Protein AF-A0A8C6CDQ0-F1 (afdb_monomer_lite)

Secondary structure (DSSP, 8-state):
-TTT-TTS-SB-HHHHHHHHHHHHH--SGGG-SSSHHHHHHTTHHHHS--HHHHHGGGHHHHB-TT----TTPPP----SGGG----HHHHTTT-GGGS-SS-HHHHHHHHHHHHHHHHHHHHHHHHHHHHHHHHHHHTS------PPP-----

Foldseek 3Di:
DCVVPVAADFFDPVVVLLVVVCCPVVQFLQNDDDDPVVCVVVVRVVVGHHPCVVCVVCVLLTGALNHDDDPPDDDDDDPDPVRDDDPCCRPVVPPPVSDDPDDPSVVRSVSNVVSVVVVVVVVVVVVVVVVVVVVVVVVPDDDDDDDDDDDDDD

pLDDT: mean 86.84, std 14.55, range [39.62, 97.56]

Sequence (154 aa):
MTRQFPSAFEFNELFLITILDHLYSCLFGTFLCNCEQQRLKEDVYTKTISLWSYVNSQLDEFSNPFFVNYENHVLYPVTSLSHLELWVNYYVRWNPRMRPQTPIHQNLKELLAVRAELQKRVEDLQREVAARASASSERGSSPSHSVTPVHTSV

Radius of gyration: 29.68 Å; chains: 1; bounding box: 100×46×70 Å

InterPro domains:
  IPR010569 Myotubularin-like, phosphatase domain [PF06602] (1-39)
  IPR010569 Myotubularin-like, phosphatase domain [PS51339] (1-91)
  IPR029021 Protein-tyrosine phosphatase-like [SSF52799] (1-96)
  IPR030564 Myotubularin [PTHR10807] (1-139)

Organism: Monodon monoceros (NCBI:txid40151)

Structure (mmCIF, N/CA/C/O backbone):
data_AF-A0A8C6CDQ0-F1
#
_entry.id   AF-A0A8C6CDQ0-F1
#
loop_
_atom_site.group_PDB
_atom_site.id
_atom_site.type_symbol
_atom_site.label_atom_id
_atom_site.label_alt_id
_atom_site.label_comp_id
_atom_site.label_asym_id
_atom_site.label_entity_id
_atom_site.label_seq_id
_atom_site.pdbx_PDB_ins_code
_atom_site.Cartn_x
_atom_site.Cartn_y
_atom_site.Cartn_z
_atom_site.occupancy
_atom_site.B_iso_or_equiv
_atom_site.auth_seq_id
_atom_site.auth_comp_id
_atom_site.auth_asym_id
_atom_site.auth_atom_id
_atom_site.pdbx_PDB_model_num
ATOM 1 N N . MET A 1 1 ? -7.434 2.356 -10.477 1.00 90.50 1 MET A N 1
ATOM 2 C CA . MET A 1 1 ? -6.202 3.067 -10.886 1.00 90.50 1 MET A CA 1
ATOM 3 C C . MET A 1 1 ? -5.048 2.113 -11.136 1.00 90.50 1 MET A C 1
ATOM 5 O O . MET A 1 1 ? -4.663 1.976 -12.285 1.00 90.50 1 MET A O 1
ATOM 9 N N . THR A 1 2 ? -4.547 1.408 -10.120 1.00 91.50 2 THR A N 1
ATOM 10 C CA . THR A 1 2 ? -3.392 0.488 -10.227 1.00 91.50 2 THR A CA 1
ATOM 11 C C . THR A 1 2 ? -3.513 -0.554 -11.344 1.00 91.50 2 THR A C 1
ATOM 13 O O . THR A 1 2 ? -2.536 -0.845 -12.017 1.00 91.50 2 THR A O 1
ATOM 16 N N . ARG A 1 3 ? -4.723 -1.063 -11.614 1.00 90.94 3 ARG A N 1
ATOM 17 C CA . ARG A 1 3 ? -4.970 -1.985 -12.738 1.00 90.94 3 ARG A CA 1
ATOM 18 C C . ARG A 1 3 ? -4.862 -1.346 -14.125 1.00 90.94 3 ARG A C 1
ATOM 20 O O . ARG A 1 3 ? -4.425 -2.011 -15.053 1.00 90.94 3 ARG A O 1
ATOM 27 N N . GLN A 1 4 ? -5.266 -0.083 -14.265 1.00 92.00 4 GLN A N 1
ATOM 28 C CA . GLN A 1 4 ? -5.169 0.651 -15.534 1.00 92.00 4 GLN A CA 1
ATOM 29 C C . GLN A 1 4 ? -3.754 1.211 -15.757 1.00 92.00 4 GLN A C 1
ATOM 31 O O . GLN A 1 4 ? -3.351 1.406 -16.897 1.00 92.00 4 GLN A O 1
ATOM 36 N N . PHE A 1 5 ? -2.986 1.420 -14.679 1.00 92.50 5 PHE A N 1
ATOM 37 C CA . PHE A 1 5 ? -1.623 1.957 -14.717 1.00 92.50 5 PHE A CA 1
ATOM 38 C C . PHE A 1 5 ? -0.667 1.111 -13.853 1.00 92.50 5 PHE A C 1
ATOM 40 O O . PHE A 1 5 ? -0.350 1.507 -12.727 1.00 92.50 5 PHE A O 1
ATOM 47 N N . PRO A 1 6 ? -0.197 -0.049 -14.354 1.00 92.44 6 PRO A N 1
ATOM 48 C CA . PRO A 1 6 ? 0.582 -1.003 -13.557 1.00 92.44 6 PRO A CA 1
ATOM 49 C C . PRO A 1 6 ? 1.935 -0.483 -13.054 1.00 92.44 6 PRO A C 1
ATOM 51 O O . PRO A 1 6 ? 2.432 -0.983 -12.052 1.00 92.44 6 PRO A O 1
ATOM 54 N N . SER A 1 7 ? 2.536 0.504 -13.723 1.00 92.44 7 SER A N 1
ATOM 55 C CA . SER A 1 7 ? 3.852 1.065 -13.377 1.00 92.44 7 SER A CA 1
ATOM 56 C C . SER A 1 7 ? 3.792 2.409 -12.648 1.00 92.44 7 SER A C 1
ATOM 58 O O . SER A 1 7 ? 4.829 2.929 -12.248 1.00 92.44 7 SER A O 1
ATOM 60 N N . ALA A 1 8 ? 2.602 2.989 -12.466 1.00 93.31 8 ALA A N 1
ATOM 61 C CA . ALA A 1 8 ? 2.470 4.355 -11.954 1.00 93.31 8 ALA A CA 1
ATOM 62 C C . ALA A 1 8 ? 2.489 4.460 -10.421 1.00 93.31 8 ALA A C 1
ATOM 64 O O . ALA A 1 8 ? 2.629 5.555 -9.885 1.00 93.31 8 ALA A O 1
ATOM 65 N N . PHE A 1 9 ? 2.320 3.342 -9.713 1.00 94.19 9 PHE A N 1
ATOM 66 C CA . PHE A 1 9 ? 2.248 3.307 -8.253 1.00 94.19 9 PHE A CA 1
ATOM 67 C C . PHE A 1 9 ? 3.392 2.471 -7.686 1.00 94.19 9 PHE A C 1
ATOM 69 O O . PHE A 1 9 ? 3.637 1.360 -8.161 1.00 94.19 9 PHE A O 1
ATOM 76 N N . GLU A 1 10 ? 4.066 3.011 -6.670 1.00 94.19 10 GLU A N 1
ATOM 77 C CA . GLU A 1 10 ? 5.149 2.331 -5.954 1.00 94.19 10 GLU A CA 1
ATOM 78 C C . GLU A 1 10 ? 4.627 1.180 -5.098 1.00 94.19 10 GLU A C 1
ATOM 80 O O . GLU A 1 10 ? 5.284 0.153 -4.984 1.00 94.19 10 GLU A O 1
ATOM 85 N N . PHE A 1 11 ? 3.424 1.317 -4.541 1.00 95.25 11 PHE A N 1
ATOM 86 C CA . PHE A 1 11 ? 2.806 0.267 -3.746 1.00 95.25 11 PHE A CA 1
ATOM 87 C C . PHE A 1 11 ? 2.082 -0.769 -4.614 1.00 95.25 11 PHE A C 1
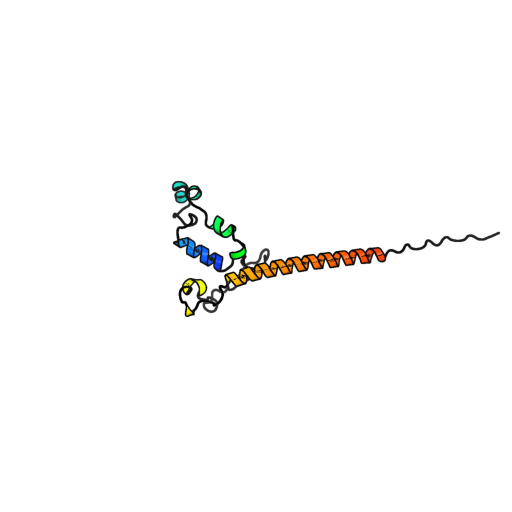ATOM 89 O O . PHE A 1 11 ? 1.553 -0.470 -5.689 1.00 95.25 11 PHE A O 1
ATOM 96 N N . ASN A 1 12 ? 2.007 -1.997 -4.113 1.00 94.31 12 ASN A N 1
ATOM 97 C CA . ASN A 1 12 ? 1.310 -3.104 -4.752 1.00 94.31 12 ASN A CA 1
ATOM 98 C C . ASN A 1 12 ? -0.104 -3.334 -4.175 1.00 94.31 12 ASN A C 1
ATOM 100 O O . ASN A 1 12 ? -0.615 -2.582 -3.346 1.00 94.31 12 ASN A O 1
ATOM 104 N N . GLU A 1 13 ? -0.779 -4.381 -4.648 1.00 93.94 13 GLU A N 1
ATOM 105 C CA . GLU A 1 13 ? -2.134 -4.720 -4.198 1.00 93.94 13 GLU A CA 1
ATOM 106 C C . GLU A 1 13 ? -2.185 -5.181 -2.732 1.00 93.94 13 GLU A C 1
ATOM 108 O O . GLU A 1 13 ? -3.148 -4.862 -2.032 1.00 93.94 13 GLU A O 1
ATOM 113 N N . LEU A 1 14 ? -1.149 -5.884 -2.253 1.00 94.00 14 LEU A N 1
ATOM 114 C CA . LEU A 1 14 ? -1.075 -6.349 -0.866 1.00 94.00 14 LEU A CA 1
ATOM 115 C C . LEU A 1 14 ? -1.096 -5.166 0.101 1.00 94.00 14 LEU A C 1
ATOM 117 O O . LEU A 1 14 ? -1.819 -5.218 1.086 1.00 94.00 14 LEU A O 1
ATOM 121 N N . PHE A 1 15 ? -0.397 -4.075 -0.217 1.00 96.31 15 PHE A N 1
ATOM 122 C CA . PHE A 1 15 ? -0.426 -2.845 0.578 1.00 96.31 15 PHE A CA 1
ATOM 123 C C . PHE A 1 15 ? -1.854 -2.335 0.818 1.00 96.31 15 PHE A C 1
ATOM 125 O O . PHE A 1 15 ? -2.234 -2.040 1.952 1.00 96.31 15 PHE A O 1
ATOM 132 N N . LEU A 1 16 ? -2.678 -2.288 -0.235 1.00 96.38 16 LEU A N 1
ATOM 133 C CA . LEU A 1 16 ? -4.063 -1.825 -0.130 1.00 96.38 16 LEU A CA 1
ATOM 134 C C . LEU A 1 16 ? -4.937 -2.796 0.676 1.00 96.38 16 LEU A C 1
ATOM 136 O O . LEU A 1 16 ? -5.762 -2.355 1.476 1.00 96.38 16 LEU A O 1
ATOM 140 N N . ILE A 1 17 ? -4.750 -4.107 0.493 1.00 95.25 17 ILE A N 1
ATOM 141 C CA . ILE A 1 17 ? -5.464 -5.131 1.270 1.00 95.25 17 ILE A CA 1
ATOM 142 C C . ILE A 1 17 ? -5.088 -5.031 2.754 1.00 95.25 17 ILE A C 1
ATOM 144 O O . ILE A 1 17 ? -5.978 -5.018 3.600 1.00 95.25 17 ILE A O 1
ATOM 148 N N . THR A 1 18 ? -3.801 -4.878 3.073 1.00 95.94 18 THR A N 1
ATOM 149 C CA . THR A 1 18 ? -3.291 -4.735 4.443 1.00 95.94 18 THR A CA 1
ATOM 150 C C . THR A 1 18 ? -3.847 -3.491 5.135 1.00 95.94 18 THR A C 1
ATOM 152 O O . THR A 1 18 ? -4.230 -3.561 6.303 1.00 95.94 18 THR A O 1
ATOM 155 N N . ILE A 1 19 ? -3.971 -2.361 4.428 1.00 97.50 19 ILE A N 1
ATOM 156 C CA . ILE A 1 19 ? -4.647 -1.169 4.964 1.00 97.50 19 ILE A CA 1
ATOM 157 C C . ILE A 1 19 ? -6.099 -1.486 5.333 1.00 97.50 19 ILE A C 1
ATOM 159 O O . ILE A 1 19 ? -6.539 -1.127 6.424 1.00 97.50 19 ILE A O 1
ATOM 163 N N . LEU A 1 20 ? -6.838 -2.164 4.452 1.00 96.94 20 LEU A N 1
ATOM 164 C CA . LEU A 1 20 ? -8.244 -2.501 4.690 1.00 96.94 20 LEU A CA 1
ATOM 165 C C . LEU A 1 20 ? -8.422 -3.521 5.817 1.00 96.94 20 LEU A C 1
ATOM 167 O O . LEU A 1 20 ? -9.365 -3.405 6.596 1.00 96.94 20 LEU A O 1
ATOM 171 N N . ASP A 1 21 ? -7.523 -4.491 5.948 1.00 96.19 21 ASP A N 1
ATOM 172 C CA . ASP A 1 21 ? -7.547 -5.426 7.072 1.00 96.19 21 ASP A CA 1
ATOM 173 C C . ASP A 1 21 ? -7.287 -4.697 8.392 1.00 96.19 21 ASP A C 1
ATOM 175 O O . ASP A 1 21 ? -7.994 -4.912 9.383 1.00 96.19 21 ASP A O 1
ATOM 179 N N . HIS A 1 22 ? -6.342 -3.754 8.399 1.00 97.44 22 HIS A N 1
ATOM 180 C CA . HIS A 1 22 ? -6.022 -2.999 9.602 1.00 97.44 22 HIS A CA 1
ATOM 181 C C . HIS A 1 22 ? -6.975 -1.854 9.927 1.00 97.44 22 HIS A C 1
ATOM 183 O O . HIS A 1 22 ? -7.039 -1.458 11.091 1.00 97.44 22 HIS A O 1
ATOM 189 N N . LEU A 1 23 ? -7.780 -1.412 8.962 1.00 96.81 23 LEU A N 1
ATOM 190 C CA . LEU A 1 23 ? -8.916 -0.527 9.199 1.00 96.81 23 LEU A CA 1
ATOM 191 C C . LEU A 1 23 ? -9.928 -1.158 10.167 1.00 96.81 23 LEU A C 1
ATOM 193 O O . LEU A 1 23 ? -10.470 -0.458 11.016 1.00 96.81 23 LEU A O 1
ATOM 197 N N . TYR A 1 24 ? -10.152 -2.472 10.072 1.00 95.00 24 TYR A N 1
ATOM 198 C CA . TYR A 1 24 ? -11.125 -3.182 10.911 1.00 95.00 24 TYR A CA 1
ATOM 199 C C . TYR A 1 24 ? -10.500 -3.939 12.086 1.00 95.00 24 TYR A C 1
ATOM 201 O O . TYR A 1 24 ? -11.183 -4.195 13.073 1.00 95.00 24 TYR A O 1
ATOM 209 N N . SER A 1 25 ? -9.215 -4.299 12.010 1.00 95.25 25 SER A N 1
ATOM 210 C CA . SER A 1 25 ? -8.556 -5.070 13.077 1.00 95.25 25 SER A CA 1
ATOM 211 C C . SER A 1 25 ? -8.402 -4.312 14.401 1.00 95.25 25 SER A C 1
ATOM 213 O O . SER A 1 25 ? -8.217 -4.944 15.436 1.00 95.25 25 SER A O 1
ATOM 215 N N . CYS A 1 26 ? -8.391 -2.972 14.360 1.00 94.88 26 CYS A N 1
ATOM 216 C CA . CYS A 1 26 ? -8.034 -2.100 15.487 1.00 94.88 26 CYS A CA 1
ATOM 217 C C . CYS A 1 26 ? -6.665 -2.405 16.136 1.00 94.88 26 CYS A C 1
ATOM 219 O O . CYS A 1 26 ? -6.409 -1.971 17.256 1.00 94.88 26 CYS A O 1
ATOM 221 N N . LEU A 1 27 ? -5.769 -3.120 15.441 1.00 96.06 27 LEU A N 1
ATOM 222 C CA . LEU A 1 27 ? -4.430 -3.449 15.941 1.00 96.06 27 LEU A CA 1
ATOM 223 C C . LEU A 1 27 ? -3.538 -2.204 16.097 1.00 96.06 27 LEU A C 1
ATOM 225 O O . LEU A 1 27 ? -2.694 -2.144 16.988 1.00 96.06 27 LEU A O 1
ATOM 229 N N . PHE A 1 28 ? -3.730 -1.214 15.225 1.00 97.06 28 PHE A N 1
ATOM 230 C CA . PHE A 1 28 ? -2.962 0.029 15.180 1.00 97.06 28 PHE A CA 1
ATOM 231 C C . PHE A 1 28 ? -3.851 1.231 15.489 1.00 97.06 28 PHE A C 1
ATOM 233 O O . PHE A 1 28 ? -5.032 1.249 15.144 1.00 97.06 28 PHE A O 1
ATOM 240 N N . GLY A 1 29 ? -3.263 2.296 16.037 1.00 96.25 29 GLY A N 1
ATOM 241 C CA . GLY A 1 29 ? -3.981 3.550 16.290 1.00 96.25 29 GLY A CA 1
ATOM 242 C C . GLY A 1 29 ? -4.158 4.455 15.074 1.00 96.25 29 GLY A C 1
ATOM 243 O O . GLY A 1 29 ? -4.647 5.576 15.206 1.00 96.25 29 GLY A O 1
ATOM 244 N N . THR A 1 30 ? -3.725 4.021 13.887 1.00 97.00 30 THR A N 1
ATOM 245 C CA . THR A 1 30 ? -3.715 4.858 12.677 1.00 97.00 30 THR A CA 1
ATOM 246 C C . THR A 1 30 ? -5.110 5.306 12.250 1.00 97.00 30 THR A C 1
ATOM 248 O O . THR A 1 30 ? -5.261 6.458 11.853 1.00 97.00 30 THR A O 1
ATOM 251 N N . PHE A 1 31 ? -6.113 4.431 12.369 1.00 97.06 31 PHE A N 1
ATOM 252 C CA . PHE A 1 31 ? -7.495 4.690 11.944 1.00 97.06 31 PHE A CA 1
ATOM 253 C C . PHE A 1 31 ? -8.488 4.785 13.113 1.00 97.06 31 PHE A C 1
ATOM 255 O O . PHE A 1 31 ? -9.693 4.667 12.912 1.00 97.06 31 PHE A O 1
ATOM 262 N N . LEU A 1 32 ? -7.994 4.980 14.341 1.00 95.56 32 LEU A N 1
ATOM 263 C CA . LEU A 1 32 ? -8.846 5.193 15.512 1.00 95.56 32 LEU A CA 1
ATOM 264 C C . LEU A 1 32 ? -9.262 6.666 15.637 1.00 95.56 32 LEU A C 1
ATOM 266 O O . LEU A 1 32 ? -8.544 7.570 15.201 1.00 95.56 32 LEU A O 1
ATOM 270 N N . CYS A 1 33 ? -10.387 6.883 16.329 1.00 96.06 33 CYS A N 1
ATOM 271 C CA . CYS A 1 33 ? -11.047 8.179 16.530 1.00 96.06 33 CYS A CA 1
ATOM 272 C C . CYS A 1 33 ? -11.608 8.805 15.238 1.00 96.06 33 CYS A C 1
ATOM 274 O O . CYS A 1 33 ? -11.352 8.341 14.133 1.00 96.06 33 CYS A O 1
ATOM 276 N N . ASN A 1 34 ? -12.394 9.878 15.385 1.00 96.56 34 ASN A N 1
ATOM 277 C CA . ASN A 1 34 ? -13.073 10.532 14.257 1.00 96.56 34 ASN A CA 1
ATOM 278 C C . ASN A 1 34 ? -12.420 11.852 13.820 1.00 96.56 34 ASN A C 1
ATOM 280 O O . ASN A 1 34 ? -12.757 12.391 12.770 1.00 96.56 34 ASN A O 1
ATOM 284 N N . CYS A 1 35 ? -11.512 12.405 14.625 1.00 96.44 35 CYS A N 1
ATOM 285 C CA . CYS A 1 35 ? -10.777 13.622 14.293 1.00 96.44 35 CYS A CA 1
ATOM 286 C C . CYS A 1 35 ? -9.427 13.680 15.016 1.00 96.44 35 CYS A C 1
ATOM 288 O O . CYS A 1 35 ? -9.198 12.983 16.007 1.00 96.44 35 CYS A O 1
ATOM 290 N N . GLU A 1 36 ? -8.538 14.554 14.546 1.00 96.50 36 GLU A N 1
ATOM 291 C CA . GLU A 1 36 ? -7.205 14.747 15.126 1.00 96.50 36 GLU A CA 1
ATOM 292 C C . GLU A 1 36 ? -7.256 15.193 16.594 1.00 96.50 36 GLU A C 1
ATOM 294 O O . GLU A 1 36 ? -6.517 14.667 17.425 1.00 96.50 36 GLU A O 1
ATOM 299 N N . GLN A 1 37 ? -8.187 16.086 16.945 1.00 97.56 37 GLN A N 1
ATOM 300 C CA . GLN A 1 37 ? -8.357 16.551 18.323 1.00 97.56 37 GLN A CA 1
ATOM 301 C C . GLN A 1 37 ? -8.640 15.392 19.293 1.00 97.56 37 GLN A C 1
ATOM 303 O O . GLN A 1 37 ? -8.071 15.346 20.382 1.00 97.56 37 GLN A O 1
ATOM 308 N N . GLN A 1 38 ? -9.494 14.440 18.901 1.00 97.44 38 GLN A N 1
ATOM 309 C CA . GLN A 1 38 ? -9.765 13.248 19.709 1.00 97.44 38 GLN A CA 1
ATOM 310 C C . GLN A 1 38 ? -8.519 12.369 19.840 1.00 97.44 38 GLN A C 1
ATOM 312 O O . GLN A 1 38 ? -8.235 11.888 20.931 1.00 97.44 38 GLN A O 1
ATOM 317 N N . ARG A 1 39 ? -7.732 12.211 18.768 1.00 97.06 39 ARG A N 1
ATOM 318 C CA . ARG A 1 39 ? -6.491 11.420 18.809 1.00 97.06 39 ARG A CA 1
ATOM 319 C C . ARG A 1 39 ? -5.460 11.996 19.777 1.00 97.06 39 ARG A C 1
ATOM 321 O O . ARG A 1 39 ? -4.771 11.225 20.439 1.00 97.06 39 ARG A O 1
ATOM 328 N N . LEU A 1 40 ? -5.373 13.326 19.870 1.00 96.44 40 LEU A N 1
ATOM 329 C CA . LEU A 1 40 ? -4.532 14.009 20.856 1.00 96.44 40 LEU A CA 1
ATOM 330 C C . LEU A 1 40 ? -5.066 13.814 22.276 1.00 96.44 40 LEU A C 1
ATOM 332 O O . LEU A 1 40 ? -4.302 13.455 23.160 1.00 96.44 40 LEU A O 1
ATOM 336 N N . LYS A 1 41 ? -6.376 13.993 22.483 1.00 97.31 41 LYS A N 1
ATOM 337 C CA . LYS A 1 41 ? -7.012 13.827 23.799 1.00 97.31 41 LYS A CA 1
ATOM 338 C C . LYS A 1 41 ? -6.844 12.413 24.364 1.00 97.31 41 LYS A C 1
ATOM 340 O O . LYS A 1 41 ? -6.660 12.255 25.564 1.00 97.31 41 LYS A O 1
ATOM 345 N N . GLU A 1 42 ? -6.929 11.403 23.506 1.00 95.94 42 GLU A N 1
ATOM 346 C CA . GLU A 1 42 ? -6.795 9.997 23.896 1.00 95.94 42 GLU A CA 1
ATOM 347 C C . GLU A 1 42 ? -5.330 9.513 23.910 1.00 95.94 42 GLU A C 1
ATOM 349 O O . GLU A 1 42 ? -5.068 8.358 24.245 1.00 95.94 42 GLU A O 1
ATOM 354 N N . ASP A 1 43 ? -4.360 10.378 23.591 1.00 95.56 43 ASP A N 1
ATOM 355 C CA . ASP A 1 43 ? -2.925 10.077 23.459 1.00 95.56 43 ASP A CA 1
ATOM 356 C C . ASP A 1 43 ? -2.619 8.890 22.527 1.00 95.56 43 ASP A C 1
ATOM 358 O O . ASP A 1 43 ? -1.757 8.050 22.801 1.00 95.56 43 ASP A O 1
ATOM 362 N N . VAL A 1 44 ? -3.326 8.794 21.399 1.00 96.00 44 VAL A N 1
ATOM 363 C CA . VAL A 1 44 ? -3.212 7.647 20.480 1.00 96.00 44 VAL A CA 1
ATOM 364 C C . VAL A 1 44 ? -1.765 7.429 20.029 1.00 96.00 44 VAL A C 1
ATOM 366 O O . VAL A 1 44 ? -1.307 6.292 19.959 1.00 96.00 44 VAL A O 1
ATOM 369 N N . TYR A 1 45 ? -1.017 8.505 19.776 1.00 93.31 45 TYR A N 1
ATOM 370 C CA . TYR A 1 45 ? 0.362 8.436 19.282 1.00 93.31 45 TYR A CA 1
ATOM 371 C C . TYR A 1 45 ? 1.366 7.832 20.272 1.00 93.31 45 TYR A C 1
ATOM 373 O O . TYR A 1 45 ? 2.400 7.335 19.840 1.00 93.31 45 TYR A O 1
ATOM 381 N N . THR A 1 46 ? 1.086 7.876 21.578 1.00 95.38 46 THR A N 1
ATOM 382 C CA . THR A 1 46 ? 1.973 7.313 22.611 1.00 95.38 46 THR A CA 1
ATOM 383 C C . THR A 1 46 ? 1.466 5.971 23.126 1.00 95.38 46 THR A C 1
ATOM 385 O O . THR A 1 46 ? 2.268 5.115 23.492 1.00 95.38 46 THR A O 1
ATOM 388 N N . LYS A 1 47 ? 0.144 5.761 23.131 1.00 96.62 47 LYS A N 1
ATOM 389 C CA . LYS A 1 47 ? -0.489 4.529 23.626 1.00 96.62 47 LYS A CA 1
ATOM 390 C C . LYS A 1 47 ? -0.579 3.416 22.584 1.00 96.62 47 LYS A C 1
ATOM 392 O O . LYS A 1 47 ? -0.853 2.276 22.948 1.00 96.62 47 LYS A O 1
ATOM 397 N N . THR A 1 48 ? -0.392 3.722 21.302 1.00 96.88 48 THR A N 1
ATOM 398 C CA . THR A 1 48 ? -0.570 2.751 20.213 1.00 96.88 48 THR A CA 1
ATOM 399 C C . THR A 1 48 ? 0.553 2.825 19.186 1.00 96.88 48 THR A C 1
ATOM 401 O O . THR A 1 48 ? 1.282 3.811 19.099 1.00 96.88 48 THR A O 1
ATOM 404 N N . ILE A 1 49 ? 0.671 1.774 18.375 1.00 96.94 49 ILE A N 1
ATOM 405 C CA . ILE A 1 49 ? 1.621 1.707 17.263 1.00 96.94 49 ILE A CA 1
ATOM 406 C C . ILE A 1 49 ? 0.942 2.216 15.983 1.00 96.94 49 ILE A C 1
ATOM 408 O O . ILE A 1 49 ? -0.252 1.994 15.761 1.00 96.94 49 ILE A O 1
ATOM 412 N N . SER A 1 50 ? 1.715 2.883 15.124 1.00 96.94 50 SER A N 1
ATOM 413 C CA . SER A 1 50 ? 1.282 3.280 13.782 1.00 96.94 50 SER A CA 1
ATOM 414 C C . SER A 1 50 ? 1.375 2.106 12.807 1.00 96.94 50 SER A C 1
ATOM 416 O O . SER A 1 50 ? 2.412 1.450 12.719 1.00 96.94 50 SER A O 1
ATOM 418 N N . LEU A 1 51 ? 0.332 1.897 12.001 1.00 97.38 51 LEU A N 1
ATOM 419 C CA . LEU A 1 51 ? 0.336 0.963 10.871 1.00 97.38 51 LEU A CA 1
ATOM 420 C C . LEU A 1 51 ? 1.534 1.208 9.944 1.00 97.38 51 LEU A C 1
ATOM 422 O O . LEU A 1 51 ? 2.159 0.266 9.467 1.00 97.38 51 LEU A O 1
ATOM 426 N N . TRP A 1 52 ? 1.901 2.472 9.730 1.00 97.25 52 TRP A N 1
ATOM 427 C CA . TRP A 1 52 ? 3.029 2.832 8.872 1.00 97.25 52 TRP A CA 1
ATOM 428 C C . TRP A 1 52 ? 4.368 2.364 9.441 1.00 97.25 52 TRP A C 1
ATOM 430 O O . TRP A 1 52 ? 5.258 2.031 8.671 1.00 97.25 52 TRP A O 1
ATOM 440 N N . SER A 1 53 ? 4.508 2.261 10.768 1.00 96.50 53 SER A N 1
ATOM 441 C CA . SER A 1 53 ? 5.711 1.686 11.384 1.00 96.50 53 SER A CA 1
ATOM 442 C C . SER A 1 53 ? 5.874 0.205 11.031 1.00 96.50 53 SER A C 1
ATOM 444 O O . SER A 1 53 ? 6.997 -0.263 10.875 1.00 96.50 53 SER A O 1
ATOM 446 N N . TYR A 1 54 ? 4.765 -0.527 10.887 1.00 95.94 54 TYR A N 1
ATOM 447 C CA . TYR A 1 54 ? 4.767 -1.927 10.464 1.00 95.94 54 TYR A CA 1
ATOM 448 C C . TYR A 1 54 ? 4.982 -2.077 8.954 1.00 95.94 54 TYR A C 1
ATOM 450 O O . TYR A 1 54 ? 5.784 -2.896 8.522 1.00 95.94 54 TYR A O 1
ATOM 458 N N . VAL A 1 55 ? 4.297 -1.274 8.141 1.00 96.25 55 VAL A N 1
ATOM 459 C CA . VAL A 1 55 ? 4.417 -1.353 6.679 1.00 96.25 55 VAL A CA 1
ATOM 460 C C . VAL A 1 55 ? 5.814 -0.934 6.211 1.00 96.25 55 VAL A C 1
ATOM 462 O O . VAL A 1 55 ? 6.436 -1.624 5.407 1.00 96.25 55 VAL A O 1
ATOM 465 N N . ASN A 1 56 ? 6.355 0.150 6.770 1.00 95.75 56 ASN A N 1
ATOM 466 C CA . ASN A 1 56 ? 7.664 0.670 6.375 1.00 95.75 56 ASN A CA 1
ATOM 467 C C . ASN A 1 56 ? 8.838 -0.183 6.878 1.00 95.75 56 ASN A C 1
ATOM 469 O O . ASN A 1 56 ? 9.956 0.005 6.408 1.00 95.75 56 ASN A O 1
ATOM 473 N N . SER A 1 57 ? 8.621 -1.118 7.811 1.00 95.31 57 SER A N 1
ATOM 474 C CA . SER A 1 57 ? 9.667 -2.070 8.205 1.00 95.31 57 SER A CA 1
ATOM 475 C C . SER A 1 57 ? 9.825 -3.228 7.212 1.00 95.31 57 SER A C 1
ATOM 477 O O . SER A 1 57 ? 10.818 -3.947 7.278 1.00 95.31 57 SER A O 1
ATOM 479 N N . GLN A 1 58 ? 8.873 -3.400 6.285 1.00 93.50 58 GLN A N 1
ATOM 480 C CA . GLN A 1 58 ? 8.816 -4.498 5.313 1.00 93.50 58 GLN A CA 1
ATOM 481 C C . GLN A 1 58 ? 8.448 -3.988 3.910 1.00 93.50 58 GLN A C 1
ATOM 483 O O . GLN A 1 58 ? 7.602 -4.562 3.227 1.00 93.50 58 GLN A O 1
ATOM 488 N N . LEU A 1 59 ? 9.084 -2.896 3.468 1.00 92.00 59 LEU A N 1
ATOM 489 C CA . LEU A 1 59 ? 8.777 -2.246 2.185 1.00 92.00 59 LEU A CA 1
ATOM 490 C C . LEU A 1 59 ? 8.829 -3.206 0.991 1.00 92.00 59 LEU A C 1
ATOM 492 O O . LEU A 1 59 ? 7.984 -3.112 0.107 1.00 92.00 59 LEU A O 1
ATOM 496 N N . ASP A 1 60 ? 9.748 -4.172 0.988 1.00 90.44 60 ASP A N 1
ATOM 497 C CA . ASP A 1 60 ? 9.881 -5.150 -0.099 1.00 90.44 60 ASP A CA 1
ATOM 498 C C . ASP A 1 60 ? 8.608 -5.981 -0.337 1.00 90.44 60 ASP A C 1
ATOM 500 O O . ASP A 1 60 ? 8.377 -6.453 -1.447 1.00 90.44 60 ASP A O 1
ATOM 504 N N . GLU A 1 61 ? 7.754 -6.156 0.677 1.00 92.12 61 GLU A N 1
ATOM 505 C CA . GLU A 1 61 ? 6.481 -6.875 0.527 1.00 92.12 61 GLU A CA 1
ATOM 506 C C . GLU A 1 61 ? 5.378 -6.013 -0.081 1.00 92.12 61 GLU A C 1
ATOM 508 O O . GLU A 1 61 ? 4.440 -6.528 -0.692 1.00 92.12 61 GLU A O 1
ATOM 513 N N . PHE A 1 62 ? 5.489 -4.698 0.079 1.00 94.38 62 PHE A N 1
ATOM 514 C CA . PHE A 1 62 ? 4.479 -3.721 -0.312 1.00 94.38 62 PHE A CA 1
ATOM 515 C C . PHE A 1 62 ? 4.850 -2.958 -1.580 1.00 94.38 62 PHE A C 1
ATOM 517 O O . PHE A 1 62 ? 3.994 -2.278 -2.141 1.00 94.38 62 PHE A O 1
ATOM 524 N N . SER A 1 63 ? 6.081 -3.114 -2.062 1.00 93.94 63 SER A N 1
ATOM 525 C CA . SER A 1 63 ? 6.595 -2.462 -3.259 1.00 93.94 63 SER A CA 1
ATOM 526 C C . SER A 1 63 ? 6.185 -3.169 -4.552 1.00 93.94 63 SER A C 1
ATOM 528 O O . SER A 1 63 ? 5.981 -4.385 -4.624 1.00 93.94 63 SER A O 1
ATOM 530 N N . ASN A 1 64 ? 6.073 -2.376 -5.608 1.00 93.56 64 ASN A N 1
ATOM 531 C CA . ASN A 1 64 ? 5.782 -2.797 -6.964 1.00 93.56 64 ASN A CA 1
ATOM 532 C C . ASN A 1 64 ? 7.082 -2.819 -7.795 1.00 93.56 64 ASN A C 1
ATOM 534 O O . ASN A 1 64 ? 7.652 -1.757 -8.055 1.00 93.56 64 ASN A O 1
ATOM 538 N N . PRO A 1 65 ? 7.545 -3.987 -8.282 1.00 92.50 65 PRO A N 1
ATOM 539 C CA . PRO A 1 65 ? 8.755 -4.086 -9.104 1.00 92.50 65 PRO A CA 1
ATOM 540 C C . PRO A 1 65 ? 8.665 -3.331 -10.431 1.00 92.50 65 PRO A C 1
ATOM 542 O O . PRO A 1 65 ? 9.699 -2.998 -11.009 1.00 92.50 65 PRO A O 1
ATOM 545 N N . PHE A 1 66 ? 7.451 -3.063 -10.915 1.00 91.38 66 PHE A N 1
ATOM 546 C CA . PHE A 1 66 ? 7.208 -2.359 -12.171 1.00 91.38 66 PHE A CA 1
ATOM 547 C C . PHE A 1 66 ? 7.100 -0.846 -12.002 1.00 91.38 66 PHE A C 1
ATOM 549 O O . PHE A 1 66 ? 6.834 -0.156 -12.983 1.00 91.38 66 PHE A O 1
ATOM 556 N N . PHE A 1 67 ? 7.260 -0.328 -10.782 1.00 92.50 67 PHE A N 1
ATOM 557 C CA . PHE A 1 67 ? 7.169 1.101 -10.539 1.00 92.50 67 PHE A CA 1
ATOM 558 C C . PHE A 1 67 ? 8.234 1.865 -11.330 1.00 92.50 67 PHE A C 1
ATOM 560 O O . PHE A 1 67 ? 9.430 1.568 -11.256 1.00 92.50 67 PHE A O 1
ATOM 567 N N . VAL A 1 68 ? 7.780 2.871 -12.072 1.00 89.94 68 VAL A N 1
ATOM 568 C CA . VAL A 1 68 ? 8.630 3.807 -12.801 1.00 89.94 68 VAL A CA 1
ATOM 569 C C . VAL A 1 68 ? 8.253 5.212 -12.365 1.00 89.94 68 VAL A C 1
ATOM 571 O O . VAL A 1 68 ? 7.097 5.621 -12.471 1.00 89.94 68 VAL A O 1
ATOM 574 N N . ASN A 1 69 ? 9.244 5.961 -11.887 1.00 86.38 69 ASN A N 1
ATOM 575 C CA . ASN A 1 69 ? 9.055 7.360 -11.545 1.00 86.38 69 ASN A CA 1
ATOM 576 C C . ASN A 1 69 ? 8.998 8.197 -12.831 1.00 86.38 69 ASN A C 1
ATOM 578 O O . ASN A 1 69 ? 10.029 8.493 -13.435 1.00 86.38 69 ASN A O 1
ATOM 582 N N . TYR A 1 70 ? 7.787 8.542 -13.266 1.00 80.50 70 TYR A N 1
ATOM 583 C CA . TYR A 1 70 ? 7.573 9.499 -14.345 1.00 80.50 70 TYR A CA 1
ATOM 584 C C . TYR A 1 70 ? 7.427 10.897 -13.746 1.00 80.50 70 TYR A C 1
ATOM 586 O O . TYR A 1 70 ? 6.384 11.229 -13.178 1.00 80.50 70 TYR A O 1
ATOM 594 N N . GLU A 1 71 ? 8.455 11.733 -13.881 1.00 79.50 71 GLU A N 1
ATOM 595 C CA . GLU A 1 71 ? 8.366 13.131 -13.459 1.00 79.50 71 GLU A CA 1
ATOM 596 C C . GLU A 1 71 ? 7.220 13.841 -14.207 1.00 79.50 71 GLU A C 1
ATOM 598 O O . GLU A 1 71 ? 7.150 13.822 -15.436 1.00 79.50 71 GLU A O 1
ATOM 603 N N . ASN A 1 72 ? 6.314 14.477 -13.456 1.00 77.56 72 ASN A N 1
ATOM 604 C CA . ASN A 1 72 ? 5.215 15.315 -13.963 1.00 77.56 72 ASN A CA 1
ATOM 605 C C . ASN A 1 72 ? 4.164 14.619 -14.860 1.00 77.56 72 ASN A C 1
ATOM 607 O O . ASN A 1 72 ? 3.501 15.283 -15.659 1.00 77.56 72 ASN A O 1
ATOM 611 N N . HIS A 1 73 ? 3.956 13.304 -14.730 1.00 84.88 73 HIS A N 1
ATOM 612 C CA . HIS A 1 73 ? 2.916 12.602 -15.493 1.00 84.88 73 HIS A CA 1
ATOM 613 C C . HIS A 1 73 ? 1.541 12.621 -14.796 1.00 84.88 73 HIS A C 1
ATOM 615 O O . HIS A 1 73 ? 1.408 12.221 -13.640 1.00 84.88 73 HIS A O 1
ATOM 621 N N . VAL A 1 74 ? 0.496 13.043 -15.519 1.00 90.88 74 VAL A N 1
ATOM 622 C CA . VAL A 1 74 ? -0.900 13.030 -15.046 1.00 90.88 74 VAL A CA 1
ATOM 623 C C . VAL A 1 74 ? -1.611 11.778 -15.559 1.00 90.88 74 VAL A C 1
ATOM 625 O O . VAL A 1 74 ? -1.646 11.526 -16.762 1.00 90.88 74 VAL A O 1
ATOM 628 N N . LEU A 1 75 ? -2.214 11.007 -14.649 1.00 91.88 75 LEU A N 1
ATOM 629 C CA . LEU A 1 75 ? -2.983 9.808 -14.990 1.00 91.88 75 LEU A CA 1
ATOM 630 C C . LEU A 1 75 ? -4.434 10.166 -15.332 1.00 91.88 75 LEU A C 1
ATOM 632 O O . LEU A 1 75 ? -5.134 10.764 -14.515 1.00 91.88 75 LEU A O 1
ATOM 636 N N . TYR A 1 76 ? -4.913 9.720 -16.494 1.00 93.12 76 TYR A N 1
ATOM 637 C CA . TYR A 1 76 ? -6.302 9.899 -16.931 1.00 93.12 76 TYR A CA 1
ATOM 638 C C . TYR A 1 76 ? -7.030 8.550 -16.979 1.00 93.12 76 TYR A C 1
ATOM 640 O O . TYR A 1 76 ? -6.946 7.848 -17.988 1.00 93.12 76 TYR A O 1
ATOM 648 N N . PRO A 1 77 ? -7.717 8.137 -15.898 1.00 93.56 77 PRO A N 1
ATOM 649 C CA . PRO A 1 77 ? -8.401 6.853 -15.875 1.00 93.56 77 PRO A CA 1
ATOM 650 C C . PRO A 1 77 ? -9.650 6.831 -16.743 1.00 93.56 77 PRO A C 1
ATOM 652 O O . PRO A 1 77 ? -10.395 7.806 -16.837 1.00 93.56 77 PRO A O 1
ATOM 655 N N . VAL A 1 78 ? -9.938 5.652 -17.282 1.00 93.75 78 VAL A N 1
ATOM 656 C CA . VAL A 1 78 ? -11.205 5.371 -17.949 1.00 93.75 78 VAL A CA 1
ATOM 657 C C . VAL A 1 78 ? -12.226 4.942 -16.898 1.00 93.75 78 VAL A C 1
ATOM 659 O O . VAL A 1 78 ? -12.032 3.950 -16.195 1.00 93.75 78 VAL A O 1
ATOM 662 N N . THR A 1 79 ? -13.329 5.684 -16.795 1.00 91.56 79 THR A N 1
ATOM 663 C CA . THR A 1 79 ? -14.398 5.469 -15.799 1.00 91.56 79 THR A CA 1
ATOM 664 C C . THR A 1 79 ? -15.586 4.662 -16.331 1.00 91.56 79 THR A C 1
ATOM 666 O O . THR A 1 79 ? -16.573 4.471 -15.625 1.00 91.56 79 THR A O 1
ATOM 669 N N . SER A 1 80 ? -15.505 4.168 -17.570 1.00 94.06 80 SER A N 1
ATOM 670 C CA . SER A 1 80 ? -16.525 3.287 -18.147 1.00 94.06 80 SER A CA 1
ATOM 671 C C . SER A 1 80 ? -16.595 1.953 -17.398 1.00 94.06 80 SER A C 1
ATOM 673 O O . SER A 1 80 ? -15.560 1.378 -17.058 1.00 94.06 80 SER A O 1
ATOM 675 N N . LEU A 1 81 ? -17.806 1.408 -17.233 1.00 90.12 81 LEU A N 1
ATOM 676 C CA . LEU A 1 81 ? -18.041 0.095 -16.617 1.00 90.12 81 LEU A CA 1
ATOM 677 C C . LEU A 1 81 ? -17.278 -1.041 -17.309 1.00 90.12 81 LEU A C 1
ATOM 679 O O . LEU A 1 81 ? -16.932 -2.016 -16.659 1.00 90.12 81 LEU A O 1
ATOM 683 N N . SER A 1 82 ? -16.967 -0.908 -18.601 1.00 90.19 82 SER A N 1
ATOM 684 C CA . SER A 1 82 ? -16.177 -1.905 -19.334 1.00 90.19 82 SER A CA 1
ATOM 685 C C . SER A 1 82 ? -14.701 -1.956 -18.916 1.00 90.19 82 SER A C 1
ATOM 687 O O . SER A 1 82 ? -14.016 -2.917 -19.242 1.00 90.19 82 SER A O 1
ATOM 689 N N . HIS A 1 83 ? -14.205 -0.921 -18.231 1.00 89.00 83 HIS A N 1
ATOM 690 C CA . HIS A 1 83 ? -12.820 -0.800 -17.754 1.00 89.00 83 HIS A CA 1
ATOM 691 C C . HIS A 1 83 ? -12.722 -0.814 -16.221 1.00 89.00 83 HIS A C 1
ATOM 693 O O . HIS A 1 83 ? -11.629 -0.688 -15.658 1.00 89.00 83 HIS A O 1
ATOM 699 N N . LEU A 1 84 ? -13.867 -0.928 -15.544 1.00 92.50 84 LEU A N 1
ATOM 700 C CA . LEU A 1 84 ? -13.950 -1.145 -14.111 1.00 92.50 84 LEU A CA 1
ATOM 701 C C . LEU A 1 84 ? -14.143 -2.633 -13.869 1.00 92.50 84 LEU A C 1
ATOM 703 O O . LEU A 1 84 ? -15.035 -3.268 -14.420 1.00 92.50 84 LEU A O 1
ATOM 707 N N . GLU A 1 85 ? -13.301 -3.183 -13.011 1.00 91.00 85 GLU A N 1
ATOM 708 C CA . GLU A 1 85 ? -13.329 -4.597 -12.690 1.00 91.00 85 GLU A CA 1
ATOM 709 C C . GLU A 1 85 ? -13.615 -4.784 -11.207 1.00 91.00 85 GLU A C 1
ATOM 711 O O . GLU A 1 85 ? -13.172 -3.994 -10.367 1.00 91.00 85 GLU A O 1
ATOM 716 N N . LEU A 1 86 ? -14.329 -5.861 -10.879 1.00 91.88 86 LEU A N 1
ATOM 717 C CA . LEU A 1 86 ? -14.481 -6.279 -9.494 1.00 91.88 86 LEU A CA 1
ATOM 718 C C . LEU A 1 86 ? -13.098 -6.579 -8.915 1.00 91.88 86 LEU A C 1
ATOM 720 O O . LEU A 1 86 ? -12.301 -7.307 -9.510 1.00 91.88 86 LEU A O 1
ATOM 724 N N . TRP A 1 87 ? -12.825 -6.064 -7.722 1.00 92.69 87 TRP A N 1
ATOM 725 C CA . TRP A 1 87 ? -11.591 -6.373 -7.016 1.00 92.69 87 TRP A CA 1
ATOM 726 C C . TRP A 1 87 ? -11.664 -7.767 -6.378 1.00 92.69 87 TRP A C 1
ATOM 728 O O . TRP A 1 87 ? -11.903 -7.927 -5.181 1.00 92.69 87 TRP A O 1
ATOM 738 N N . VAL A 1 88 ? -11.497 -8.795 -7.213 1.00 90.75 88 VAL A N 1
ATOM 739 C CA . VAL A 1 88 ? -11.661 -10.211 -6.844 1.00 90.75 88 VAL A CA 1
ATOM 740 C C . VAL A 1 88 ? -10.769 -10.591 -5.659 1.00 90.75 88 VAL A C 1
ATOM 742 O O . VAL A 1 88 ? -11.244 -11.228 -4.719 1.00 90.75 88 VAL A O 1
ATOM 745 N N . ASN A 1 89 ? -9.515 -10.131 -5.658 1.00 88.75 89 ASN A N 1
ATOM 746 C CA . ASN A 1 89 ? -8.529 -10.440 -4.618 1.00 88.75 89 ASN A CA 1
ATOM 747 C C . ASN A 1 89 ? -8.876 -9.872 -3.237 1.00 88.75 89 ASN A C 1
ATOM 749 O O . ASN A 1 89 ? -8.324 -10.341 -2.247 1.00 88.75 89 ASN A O 1
ATOM 753 N N . TYR A 1 90 ? -9.795 -8.907 -3.148 1.00 91.38 90 TYR A N 1
ATOM 754 C CA . TYR A 1 90 ? -10.317 -8.423 -1.874 1.00 91.38 90 TYR A CA 1
ATOM 755 C C . TYR A 1 90 ? -11.698 -9.018 -1.573 1.00 91.38 90 TYR A C 1
ATOM 757 O O . TYR A 1 90 ? -11.874 -9.713 -0.573 1.00 91.38 90 TYR A O 1
ATOM 765 N N . TYR A 1 91 ? -12.676 -8.821 -2.463 1.00 92.88 91 TYR A N 1
ATOM 766 C CA . TYR A 1 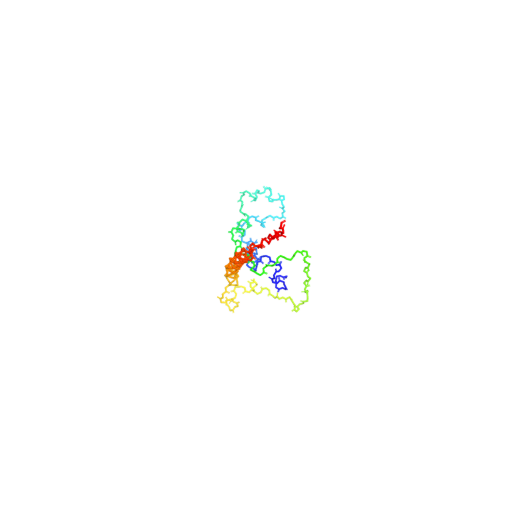91 ? -14.073 -9.192 -2.199 1.00 92.88 91 TYR A CA 1
ATOM 767 C C . TYR A 1 91 ? -14.344 -10.700 -2.241 1.00 92.88 91 TYR A C 1
ATOM 769 O O . TYR A 1 91 ? -15.276 -11.175 -1.596 1.00 92.88 91 TYR A O 1
ATOM 777 N N . VAL A 1 92 ? -13.545 -11.470 -2.983 1.00 90.81 92 VAL A N 1
ATOM 778 C CA . VAL A 1 92 ? -13.750 -12.916 -3.192 1.00 90.81 92 VAL A CA 1
ATOM 779 C C . VAL A 1 92 ? -12.623 -13.746 -2.558 1.00 90.81 92 VAL A C 1
ATOM 781 O O . VAL A 1 92 ? -12.598 -14.9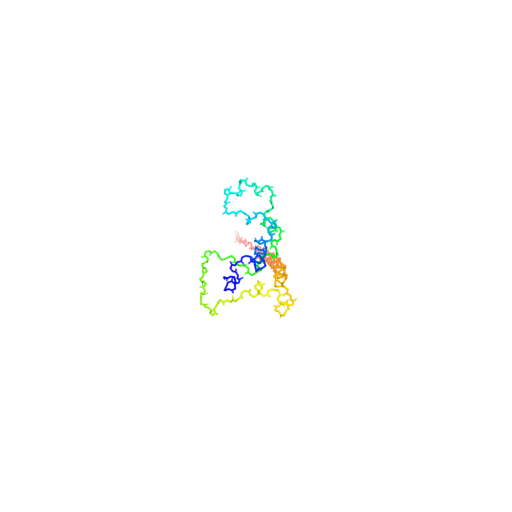68 -2.682 1.00 90.81 92 VAL A O 1
ATOM 784 N N . ARG A 1 93 ? -11.720 -13.118 -1.792 1.00 89.31 93 ARG A N 1
ATOM 785 C CA . ARG A 1 93 ? -10.525 -13.755 -1.202 1.00 89.31 93 ARG A CA 1
ATOM 786 C C . ARG A 1 93 ? -10.803 -15.000 -0.356 1.00 89.31 93 ARG A C 1
ATOM 788 O O . ARG A 1 93 ? -9.983 -15.916 -0.275 1.00 89.31 93 ARG A O 1
ATOM 795 N N . TRP A 1 94 ? -11.981 -15.065 0.260 1.00 87.12 94 TRP A N 1
ATOM 796 C CA . TRP A 1 94 ? -12.361 -16.179 1.123 1.00 87.12 94 TRP A CA 1
ATOM 797 C C . TRP A 1 94 ? -12.813 -17.419 0.355 1.00 87.12 94 TRP A C 1
ATOM 799 O O . TRP A 1 94 ? -12.717 -18.511 0.912 1.00 87.12 94 TRP A O 1
ATOM 809 N N . ASN A 1 95 ? -13.222 -17.290 -0.913 1.00 87.88 95 ASN A N 1
ATOM 810 C CA . ASN A 1 95 ? -13.683 -18.411 -1.729 1.00 87.88 95 ASN A CA 1
ATOM 811 C C . ASN A 1 95 ? -12.496 -19.289 -2.175 1.00 87.88 95 ASN A C 1
ATOM 813 O O . ASN A 1 95 ? -11.715 -18.855 -3.024 1.00 87.88 95 ASN A O 1
ATOM 817 N N . PRO A 1 96 ? -12.374 -20.540 -1.688 1.00 83.31 96 PRO A N 1
ATOM 818 C CA . PRO A 1 96 ? -11.236 -21.402 -2.010 1.00 83.31 96 PRO A CA 1
ATOM 819 C C . PRO A 1 96 ? -11.096 -21.713 -3.504 1.00 83.31 96 PRO A C 1
ATOM 821 O O . PRO A 1 96 ? -9.990 -21.949 -3.974 1.00 83.31 96 PRO A O 1
ATOM 824 N N . ARG A 1 97 ? -12.198 -21.684 -4.268 1.00 83.25 97 ARG A N 1
ATOM 825 C CA . ARG A 1 97 ? -12.202 -21.983 -5.712 1.00 83.25 97 ARG A CA 1
ATOM 826 C C . ARG A 1 97 ? -11.621 -20.860 -6.569 1.00 83.25 97 ARG A C 1
ATOM 828 O O . ARG A 1 97 ? -11.296 -21.097 -7.724 1.00 83.25 97 ARG A O 1
ATOM 835 N N . MET A 1 98 ? -11.540 -19.654 -6.015 1.00 78.06 98 MET A N 1
ATOM 836 C CA . MET A 1 98 ? -11.099 -18.445 -6.714 1.00 78.06 98 MET A CA 1
ATOM 837 C C . MET A 1 98 ? -9.722 -17.973 -6.241 1.00 78.06 98 MET A C 1
ATOM 839 O O . MET A 1 98 ? -9.237 -16.949 -6.714 1.00 78.06 98 MET A O 1
ATOM 843 N N . ARG A 1 99 ? -9.091 -18.693 -5.303 1.00 72.25 99 ARG A N 1
ATOM 844 C CA . ARG A 1 99 ? -7.756 -18.344 -4.819 1.00 72.25 99 ARG A CA 1
ATOM 845 C C . ARG A 1 99 ? -6.709 -18.704 -5.875 1.00 72.25 99 ARG A C 1
ATOM 847 O O . ARG A 1 99 ? -6.675 -19.857 -6.314 1.00 72.25 99 ARG A O 1
ATOM 854 N N . PRO A 1 100 ? -5.836 -17.757 -6.257 1.00 70.19 100 PRO A N 1
ATOM 855 C CA . PRO A 1 100 ? -4.643 -18.073 -7.028 1.00 70.19 100 PRO A CA 1
ATOM 856 C C . PRO A 1 100 ? -3.817 -19.151 -6.312 1.00 70.19 100 PRO A C 1
ATOM 858 O O . PRO A 1 100 ? -3.701 -19.122 -5.087 1.00 70.19 100 PRO A O 1
ATOM 861 N N . GLN A 1 101 ? -3.244 -20.094 -7.068 1.00 69.88 101 GLN A N 1
ATOM 862 C CA . GLN A 1 101 ? -2.380 -21.148 -6.509 1.00 69.88 101 GLN A CA 1
ATOM 863 C C . GLN A 1 101 ? -1.137 -20.557 -5.825 1.00 69.88 101 GLN A C 1
ATOM 865 O O . GLN A 1 101 ? -0.696 -21.070 -4.801 1.00 69.88 101 GLN A O 1
ATOM 870 N N . THR A 1 102 ? -0.615 -19.449 -6.358 1.00 70.88 102 THR A N 1
ATOM 871 C CA . THR A 1 102 ? 0.460 -18.657 -5.755 1.00 70.88 102 THR A CA 1
ATOM 872 C C . THR A 1 102 ? -0.021 -17.236 -5.453 1.00 70.88 102 THR A C 1
ATOM 874 O O . THR A 1 102 ? -0.623 -16.592 -6.319 1.00 70.88 102 THR A O 1
ATOM 877 N N . PRO A 1 103 ? 0.221 -16.710 -4.237 1.00 78.81 103 PRO A N 1
ATOM 878 C CA . PRO A 1 103 ? -0.114 -15.330 -3.913 1.00 78.81 103 PRO A CA 1
ATOM 879 C C . PRO A 1 103 ? 0.657 -14.346 -4.799 1.00 78.81 103 PRO A C 1
ATOM 881 O O . PRO A 1 103 ? 1.877 -14.425 -4.912 1.00 78.81 103 PRO A O 1
ATOM 884 N N . ILE A 1 104 ? -0.044 -13.379 -5.394 1.00 81.50 104 ILE A N 1
ATOM 885 C CA . ILE A 1 104 ? 0.547 -12.411 -6.336 1.00 81.50 104 ILE A CA 1
ATOM 886 C C . ILE A 1 104 ? 1.721 -11.647 -5.706 1.00 81.50 104 ILE A C 1
ATOM 888 O O . ILE A 1 104 ? 2.737 -11.442 -6.362 1.00 81.50 104 ILE A O 1
ATOM 892 N N . HIS A 1 105 ? 1.623 -11.277 -4.428 1.00 82.31 105 HIS A N 1
ATOM 893 C CA . HIS A 1 105 ? 2.684 -10.546 -3.728 1.00 82.31 105 HIS A CA 1
ATOM 894 C C . HIS A 1 105 ? 3.994 -11.337 -3.608 1.00 82.31 105 HIS A C 1
ATOM 896 O O . HIS A 1 105 ? 5.061 -10.736 -3.661 1.00 82.31 105 HIS A O 1
ATOM 902 N N . GLN A 1 106 ? 3.930 -12.670 -3.509 1.00 85.50 106 GLN A N 1
ATOM 903 C CA . GLN A 1 106 ? 5.119 -13.520 -3.457 1.00 85.50 106 GLN A CA 1
ATOM 904 C C . GLN A 1 106 ? 5.890 -13.423 -4.779 1.00 85.50 106 GLN A C 1
ATOM 906 O O . GLN A 1 106 ? 7.094 -13.176 -4.781 1.00 85.50 106 GLN A O 1
ATOM 911 N N . ASN A 1 107 ? 5.169 -13.486 -5.902 1.00 86.38 107 ASN A N 1
ATOM 912 C CA . ASN A 1 107 ? 5.758 -13.296 -7.226 1.00 86.38 107 ASN A CA 1
ATOM 913 C C . ASN A 1 107 ? 6.350 -11.882 -7.377 1.00 86.38 107 ASN A C 1
ATOM 915 O O . ASN A 1 107 ? 7.414 -11.721 -7.965 1.00 86.38 107 ASN A O 1
ATOM 919 N N . LEU A 1 108 ? 5.684 -10.845 -6.848 1.00 87.69 108 LEU A N 1
ATOM 920 C CA . LEU A 1 108 ? 6.197 -9.467 -6.894 1.00 87.69 108 LEU A CA 1
ATOM 921 C C . LEU A 1 108 ? 7.484 -9.303 -6.075 1.00 87.69 108 LEU A C 1
ATOM 923 O O . LEU A 1 108 ? 8.412 -8.640 -6.534 1.00 87.69 108 LEU A O 1
ATOM 927 N N . LYS A 1 109 ? 7.567 -9.946 -4.907 1.00 88.12 109 LYS A N 1
ATOM 928 C CA . LYS A 1 109 ? 8.765 -9.966 -4.059 1.00 88.12 109 LYS A CA 1
ATOM 929 C C . LYS A 1 109 ? 9.936 -10.669 -4.748 1.00 88.12 109 LYS A C 1
ATOM 931 O O . LYS A 1 109 ? 11.052 -10.158 -4.758 1.00 88.12 109 LYS A O 1
ATOM 936 N N . GLU A 1 110 ? 9.680 -11.808 -5.386 1.00 90.62 110 GLU A N 1
ATOM 937 C CA . GLU A 1 110 ? 10.685 -12.516 -6.188 1.00 90.62 110 GLU A CA 1
ATOM 938 C C . GLU A 1 110 ? 11.152 -11.675 -7.380 1.00 90.62 110 GLU A C 1
ATOM 940 O O . GLU A 1 110 ? 12.350 -11.576 -7.642 1.00 90.62 110 GLU A O 1
ATOM 945 N N . LEU A 1 111 ? 10.230 -10.994 -8.064 1.00 91.19 111 LEU A N 1
ATOM 946 C CA . LEU A 1 111 ? 10.561 -10.075 -9.151 1.00 91.19 111 LEU A CA 1
ATOM 947 C C . LEU A 1 111 ? 11.406 -8.886 -8.680 1.00 91.19 111 LEU A C 1
ATOM 949 O O . LEU A 1 111 ? 12.313 -8.480 -9.405 1.00 91.19 111 LEU A O 1
ATOM 953 N N . LEU A 1 112 ? 11.158 -8.346 -7.482 1.00 91.44 112 LEU A N 1
ATOM 954 C CA . LEU A 1 112 ? 12.010 -7.311 -6.885 1.00 91.44 112 LEU A CA 1
ATOM 955 C C . LEU A 1 112 ? 13.440 -7.823 -6.670 1.00 91.44 112 LEU A C 1
ATOM 957 O O . LEU A 1 112 ? 14.393 -7.137 -7.042 1.00 91.44 112 LEU A O 1
ATOM 961 N N . ALA A 1 113 ? 13.596 -9.045 -6.153 1.00 92.50 113 ALA A N 1
ATOM 962 C CA . ALA A 1 113 ? 14.907 -9.662 -5.964 1.00 92.50 113 ALA A CA 1
ATOM 963 C C . ALA A 1 113 ? 15.637 -9.894 -7.301 1.00 92.50 113 ALA A C 1
ATOM 965 O O . ALA A 1 113 ? 16.808 -9.539 -7.440 1.00 92.50 113 ALA A O 1
ATOM 966 N N . VAL A 1 114 ? 14.937 -10.423 -8.312 1.00 93.69 114 VAL A N 1
ATOM 967 C CA . VAL A 1 114 ? 15.495 -10.622 -9.661 1.00 93.69 114 VAL A CA 1
ATOM 968 C C . VAL A 1 114 ? 15.894 -9.288 -10.291 1.00 93.69 114 VAL A C 1
ATOM 970 O O . VAL A 1 114 ? 16.966 -9.184 -10.885 1.00 93.69 114 VAL A O 1
ATOM 973 N N . ARG A 1 115 ? 15.068 -8.246 -10.142 1.00 91.06 115 ARG A N 1
ATOM 974 C CA . ARG A 1 115 ? 15.379 -6.900 -10.634 1.00 91.06 115 ARG A CA 1
ATOM 975 C C . ARG A 1 115 ? 16.655 -6.355 -9.994 1.00 91.06 115 ARG A C 1
ATOM 977 O O . ARG A 1 115 ? 17.500 -5.840 -10.721 1.00 91.06 115 ARG A O 1
ATOM 984 N N . ALA A 1 116 ? 16.802 -6.477 -8.676 1.00 91.88 116 ALA A N 1
ATOM 985 C CA . ALA A 1 116 ? 17.983 -6.000 -7.958 1.00 91.88 116 ALA A CA 1
ATOM 986 C C . ALA A 1 116 ? 19.268 -6.693 -8.443 1.00 91.88 116 ALA A C 1
ATOM 988 O O . ALA A 1 116 ? 20.271 -6.029 -8.706 1.00 91.88 116 ALA A O 1
ATOM 989 N N . GLU A 1 117 ? 19.220 -8.013 -8.640 1.00 95.38 117 GLU A N 1
ATOM 990 C CA . GLU A 1 117 ? 20.353 -8.785 -9.162 1.00 95.38 117 GLU A CA 1
ATOM 991 C C . GLU A 1 117 ? 20.715 -8.375 -10.597 1.00 95.38 117 GLU A C 1
ATOM 993 O O . GLU A 1 117 ? 21.883 -8.137 -10.915 1.00 95.38 117 GLU A O 1
ATOM 998 N N . LEU A 1 118 ? 19.716 -8.237 -11.474 1.00 93.94 118 LEU A N 1
ATOM 999 C CA . LEU A 1 118 ? 19.942 -7.798 -12.850 1.00 93.94 118 LEU A CA 1
ATOM 1000 C C . LEU A 1 118 ? 20.521 -6.383 -12.906 1.00 93.94 118 LEU A C 1
ATOM 1002 O O . LEU A 1 118 ? 21.425 -6.129 -13.700 1.00 93.94 118 LEU A O 1
ATOM 1006 N N . GLN A 1 119 ? 20.038 -5.479 -12.057 1.00 93.19 119 GLN A N 1
ATOM 1007 C CA . GLN A 1 119 ? 20.522 -4.106 -12.000 1.00 93.19 119 GLN A CA 1
ATOM 1008 C C . GLN A 1 119 ? 21.989 -4.048 -11.562 1.00 93.19 119 GLN A C 1
ATOM 1010 O O . GLN A 1 119 ? 22.803 -3.423 -12.240 1.00 93.19 119 GLN A O 1
ATOM 1015 N N . LYS A 1 120 ? 22.361 -4.804 -10.525 1.00 95.88 120 LYS A N 1
ATOM 1016 C CA . LYS A 1 120 ? 23.760 -4.958 -10.106 1.00 95.88 120 LYS A CA 1
ATOM 1017 C C . LYS A 1 120 ? 24.643 -5.497 -11.235 1.00 95.88 120 LYS A C 1
ATOM 1019 O O . LYS A 1 120 ? 25.715 -4.959 -11.502 1.00 95.88 120 LYS A O 1
ATOM 1024 N N . ARG A 1 121 ? 24.183 -6.534 -11.941 1.00 96.25 121 ARG A N 1
ATOM 1025 C CA . ARG A 1 121 ? 24.934 -7.133 -13.052 1.00 96.25 121 ARG A CA 1
ATOM 1026 C C . ARG A 1 121 ? 25.136 -6.161 -14.214 1.00 96.25 121 ARG A C 1
ATOM 1028 O O . ARG A 1 121 ? 26.193 -6.175 -14.842 1.00 96.25 121 ARG A O 1
ATOM 1035 N N . VAL A 1 122 ? 24.144 -5.319 -14.500 1.00 96.00 122 VAL A N 1
ATOM 1036 C CA . VAL A 1 122 ? 24.261 -4.247 -15.498 1.00 96.00 122 VAL A CA 1
ATOM 1037 C C . VAL A 1 122 ? 25.322 -3.233 -15.077 1.00 96.00 122 VAL A C 1
ATOM 1039 O O . VAL A 1 122 ? 26.178 -2.896 -15.891 1.00 96.00 122 VAL A O 1
ATOM 1042 N N . GLU A 1 123 ? 25.316 -2.790 -13.821 1.00 96.31 123 GLU A N 1
ATOM 1043 C CA . GLU A 1 123 ? 26.312 -1.843 -13.303 1.00 96.31 123 GLU A CA 1
ATOM 1044 C C . GLU A 1 123 ? 27.739 -2.407 -13.358 1.00 96.31 123 GLU A C 1
ATOM 1046 O O . G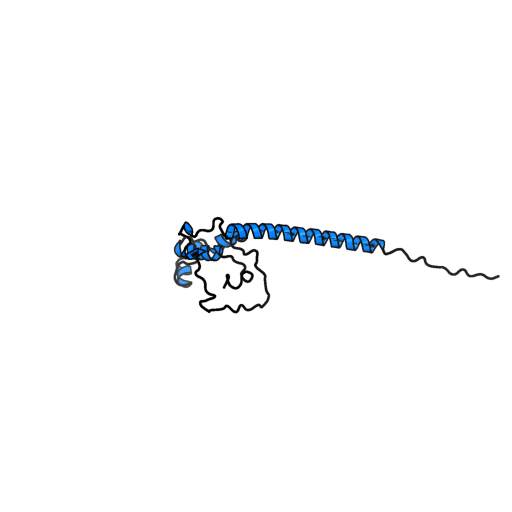LU A 1 123 ? 28.668 -1.713 -13.774 1.00 96.31 123 GLU A O 1
ATOM 1051 N N . ASP A 1 124 ? 27.926 -3.674 -12.982 1.00 96.38 124 ASP A N 1
ATOM 1052 C CA . ASP A 1 124 ? 29.232 -4.338 -13.023 1.00 96.38 124 ASP A CA 1
ATOM 1053 C C . ASP A 1 124 ? 29.763 -4.446 -14.464 1.00 96.38 124 ASP A C 1
ATOM 1055 O O . ASP A 1 124 ? 30.918 -4.101 -14.731 1.00 96.38 124 ASP A O 1
ATOM 1059 N N . LEU A 1 125 ? 28.908 -4.839 -15.417 1.00 96.06 125 LEU A N 1
ATOM 1060 C CA . LEU A 1 125 ? 29.263 -4.888 -16.839 1.00 96.06 125 LEU A CA 1
ATOM 1061 C C . LEU A 1 125 ? 29.573 -3.495 -17.407 1.00 96.06 125 LEU A C 1
ATOM 1063 O O . LEU A 1 125 ? 30.514 -3.345 -18.186 1.00 96.06 125 LEU A O 1
ATOM 1067 N N . GLN A 1 126 ? 28.825 -2.463 -17.010 1.00 95.31 126 GLN A N 1
ATOM 1068 C CA . GLN A 1 126 ? 29.100 -1.080 -17.411 1.00 95.31 126 GLN A CA 1
ATOM 1069 C C . GLN A 1 126 ? 30.465 -0.601 -16.902 1.00 95.31 126 GLN A C 1
ATOM 1071 O O . GLN A 1 126 ? 31.213 0.023 -17.659 1.00 95.31 126 GLN A O 1
ATOM 1076 N N . ARG A 1 127 ? 30.829 -0.934 -15.655 1.00 94.81 127 ARG A N 1
ATOM 1077 C CA . ARG A 1 127 ? 32.160 -0.633 -15.101 1.00 94.81 127 ARG A CA 1
ATOM 1078 C C . ARG A 1 127 ? 33.270 -1.357 -15.862 1.00 94.81 127 ARG A C 1
ATOM 1080 O O . ARG A 1 127 ? 34.291 -0.741 -16.164 1.00 94.81 127 ARG A O 1
ATOM 1087 N N . GLU A 1 128 ? 33.076 -2.628 -16.215 1.00 94.44 128 GLU A N 1
ATOM 1088 C CA . GLU A 1 128 ? 34.059 -3.390 -16.994 1.00 94.44 128 GLU A CA 1
ATOM 1089 C C . GLU A 1 128 ? 34.269 -2.798 -18.396 1.00 94.44 128 GLU A C 1
ATOM 1091 O O . GLU A 1 128 ? 35.407 -2.632 -18.841 1.00 94.44 128 GLU A O 1
ATOM 1096 N N . VAL A 1 129 ? 33.186 -2.426 -19.085 1.00 94.88 129 VAL A N 1
ATOM 1097 C CA . VAL A 1 129 ? 33.257 -1.774 -20.401 1.00 94.88 129 VAL A CA 1
ATOM 1098 C C . VAL A 1 129 ? 33.993 -0.434 -20.312 1.00 94.88 129 VAL A C 1
ATOM 1100 O O . VAL A 1 129 ? 34.867 -0.169 -21.139 1.00 94.88 129 VAL A O 1
ATOM 1103 N N . ALA A 1 130 ? 33.706 0.383 -19.295 1.00 93.50 130 ALA A N 1
ATOM 1104 C CA . ALA A 1 130 ? 34.391 1.657 -19.081 1.00 93.50 130 ALA A CA 1
ATOM 1105 C C . ALA A 1 130 ? 35.900 1.476 -18.820 1.00 93.50 130 ALA A C 1
ATOM 1107 O O . ALA A 1 130 ? 36.713 2.199 -19.396 1.00 93.50 130 ALA A O 1
ATOM 1108 N N . ALA A 1 131 ? 36.284 0.474 -18.020 1.00 92.62 131 ALA A N 1
ATOM 1109 C CA . ALA A 1 131 ? 37.686 0.152 -17.744 1.00 92.62 131 ALA A CA 1
ATOM 1110 C C . ALA A 1 131 ? 38.437 -0.373 -18.984 1.00 92.62 131 ALA A C 1
ATOM 1112 O O . ALA A 1 131 ? 39.611 -0.066 -19.190 1.00 92.62 131 ALA A O 1
ATOM 1113 N N . ARG A 1 132 ? 37.770 -1.150 -19.848 1.00 89.00 132 ARG A N 1
ATOM 1114 C CA . ARG A 1 132 ? 38.356 -1.598 -21.124 1.00 89.00 132 ARG A CA 1
ATOM 1115 C C . ARG A 1 132 ? 38.525 -0.440 -22.112 1.00 89.00 132 ARG A C 1
ATOM 1117 O O . ARG A 1 132 ? 39.526 -0.397 -22.827 1.00 89.00 132 ARG A O 1
ATOM 1124 N N . ALA A 1 133 ? 37.580 0.501 -22.142 1.00 87.06 133 ALA A N 1
ATOM 1125 C CA . ALA A 1 133 ? 37.664 1.684 -22.992 1.00 87.06 133 ALA A CA 1
ATOM 1126 C C . ALA A 1 133 ? 38.851 2.585 -22.604 1.00 87.06 133 ALA A C 1
ATOM 1128 O O . ALA A 1 133 ? 39.627 2.966 -23.482 1.00 87.06 133 ALA A O 1
ATOM 1129 N N . SER A 1 134 ? 39.066 2.852 -21.309 1.00 80.50 134 SER A N 1
ATOM 1130 C CA . SER A 1 134 ? 40.213 3.651 -20.847 1.00 80.50 134 SER A CA 1
ATOM 1131 C C . SER A 1 134 ? 41.561 2.991 -21.165 1.00 80.50 134 SER A C 1
ATOM 1133 O O . SER A 1 134 ? 42.447 3.650 -21.708 1.00 80.50 134 SER A O 1
ATOM 1135 N N . ALA A 1 135 ? 41.690 1.676 -20.958 1.00 78.81 135 ALA A N 1
ATOM 1136 C CA . ALA A 1 135 ? 42.912 0.929 -21.274 1.00 78.81 135 ALA A CA 1
ATOM 1137 C C . ALA A 1 135 ? 43.265 0.924 -22.778 1.00 78.81 135 ALA A C 1
ATOM 1139 O O . ALA A 1 135 ? 44.437 0.843 -23.151 1.00 78.81 135 ALA A O 1
ATOM 1140 N N . SER A 1 136 ? 42.264 1.015 -23.663 1.00 68.38 136 SER A N 1
ATOM 1141 C CA . SER A 1 136 ? 42.489 1.112 -25.113 1.00 68.38 136 SER A CA 1
ATOM 1142 C C . SER A 1 136 ? 42.979 2.496 -25.560 1.00 68.38 136 SER A C 1
ATOM 1144 O O . SER A 1 136 ? 43.754 2.585 -26.512 1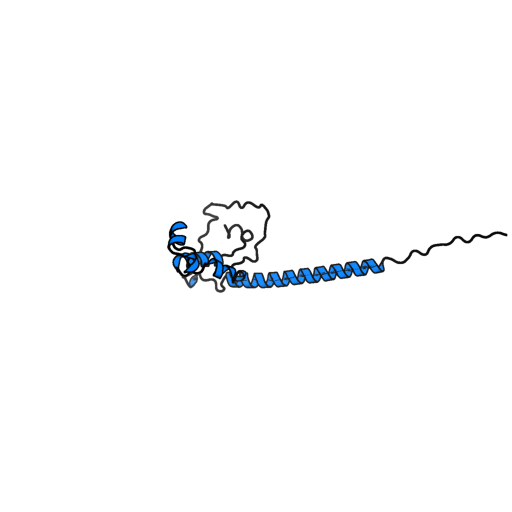.00 68.38 136 SER A O 1
ATOM 1146 N N . SER A 1 137 ? 42.606 3.561 -24.841 1.00 60.16 137 SER A N 1
ATOM 1147 C CA . SER A 1 137 ? 43.028 4.934 -25.146 1.00 60.16 137 SER A CA 1
ATOM 1148 C C . SER A 1 137 ? 44.501 5.187 -24.801 1.00 60.16 137 SER A C 1
ATOM 1150 O O . SER A 1 137 ? 45.165 5.946 -25.501 1.00 60.16 137 SER A O 1
ATOM 1152 N N . GLU A 1 138 ? 45.041 4.522 -23.775 1.00 58.72 138 GLU A N 1
ATOM 1153 C CA . GLU A 1 138 ? 46.452 4.661 -23.372 1.00 58.72 138 GLU A CA 1
ATOM 1154 C C . GLU A 1 138 ? 47.432 3.960 -24.331 1.00 58.72 138 GLU A C 1
ATOM 1156 O O . GLU A 1 138 ? 48.592 4.354 -24.436 1.00 58.72 138 GLU A O 1
ATOM 1161 N N . ARG A 1 139 ? 46.980 2.953 -25.093 1.00 57.38 139 ARG A N 1
ATOM 1162 C CA . ARG A 1 139 ? 47.809 2.281 -26.114 1.00 57.38 139 ARG A CA 1
ATOM 1163 C C . ARG A 1 139 ? 47.891 3.039 -27.447 1.00 57.38 139 ARG A C 1
ATOM 1165 O O . ARG A 1 139 ? 48.736 2.694 -28.268 1.00 57.38 139 ARG A O 1
ATOM 1172 N N . GLY A 1 140 ? 47.043 4.048 -27.671 1.00 54.12 140 GLY A N 1
ATOM 1173 C CA . GLY A 1 140 ? 46.990 4.829 -28.916 1.00 54.12 140 GLY A CA 1
ATOM 1174 C C . GLY A 1 140 ? 47.953 6.022 -28.986 1.00 54.12 140 GLY A C 1
ATOM 1175 O O . GLY A 1 140 ? 48.174 6.564 -30.066 1.00 54.12 140 GLY A O 1
ATOM 1176 N N . SER A 1 141 ? 48.555 6.433 -27.869 1.00 53.12 141 SER A N 1
ATOM 1177 C CA . SER A 1 141 ? 49.507 7.548 -27.811 1.00 53.12 141 SER A CA 1
ATOM 1178 C C . SER A 1 141 ? 50.953 7.052 -27.915 1.00 53.12 141 SER A C 1
ATOM 1180 O O . SER A 1 141 ? 51.661 6.949 -26.916 1.00 53.12 141 SER A O 1
ATOM 1182 N N . SER A 1 142 ? 51.407 6.727 -29.130 1.00 54.59 142 SER A N 1
ATOM 1183 C CA . SER A 1 142 ? 52.847 6.623 -29.423 1.00 54.59 142 SER A CA 1
ATOM 1184 C C . SER A 1 142 ? 53.455 8.026 -29.608 1.00 54.59 142 SER A C 1
ATOM 1186 O O . SER A 1 142 ? 52.798 8.880 -30.206 1.00 54.59 142 SER A O 1
ATOM 1188 N N . PRO A 1 143 ? 54.687 8.305 -29.138 1.00 52.66 143 PRO A N 1
ATOM 1189 C CA . PRO A 1 143 ? 55.302 9.617 -29.299 1.00 52.66 143 PRO A CA 1
ATOM 1190 C C . PRO A 1 143 ? 55.722 9.832 -30.757 1.00 52.66 143 PRO A C 1
ATOM 1192 O O . PRO A 1 143 ? 56.476 9.038 -31.321 1.00 52.66 143 PRO A O 1
ATOM 1195 N N . SER A 1 144 ? 55.260 10.923 -31.363 1.00 52.81 144 SER A N 1
ATOM 1196 C CA . SER A 1 144 ? 55.718 11.389 -32.672 1.00 52.81 144 SER A CA 1
ATOM 1197 C C . SER A 1 144 ? 57.217 11.697 -32.613 1.00 52.81 144 SER A C 1
ATOM 1199 O O . SER A 1 144 ? 57.634 12.627 -31.924 1.00 52.81 144 SER A O 1
ATOM 1201 N N . HIS A 1 145 ? 58.034 10.919 -33.327 1.00 50.34 145 HIS A N 1
ATOM 1202 C CA . HIS A 1 145 ? 59.461 11.191 -33.489 1.00 50.34 145 HIS A CA 1
ATOM 1203 C C . HIS A 1 145 ? 59.671 12.587 -34.099 1.00 50.34 145 HIS A C 1
ATOM 1205 O O . HIS A 1 145 ? 59.284 12.856 -35.235 1.00 50.34 145 HIS A O 1
ATOM 1211 N N . SER A 1 146 ? 60.300 13.475 -33.331 1.00 46.91 146 SER A N 1
ATOM 1212 C CA . SER A 1 146 ? 60.778 14.781 -33.774 1.00 46.91 146 SER A CA 1
ATOM 1213 C C . SER A 1 146 ? 61.913 14.6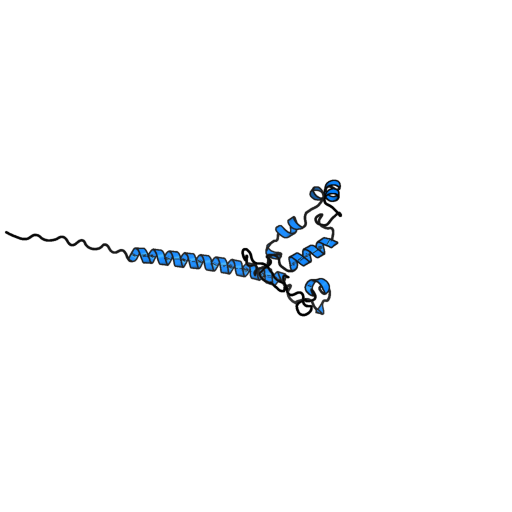11 -34.788 1.00 46.91 146 SER A C 1
ATOM 1215 O O . SER A 1 146 ? 62.991 14.127 -34.440 1.00 46.91 146 SER A O 1
ATOM 1217 N N . VAL A 1 147 ? 61.675 15.016 -36.035 1.00 49.66 147 VAL A N 1
ATOM 1218 C CA . VAL A 1 147 ? 62.695 15.104 -37.088 1.00 49.66 147 VAL A CA 1
ATOM 1219 C C . VAL A 1 147 ? 63.531 16.365 -36.852 1.00 49.66 147 VAL A C 1
ATOM 1221 O O . VAL A 1 147 ? 63.007 17.475 -36.906 1.00 49.66 147 VAL A O 1
ATOM 1224 N N . THR A 1 148 ? 64.827 16.209 -36.582 1.00 51.97 148 THR A N 1
ATOM 1225 C CA . THR A 1 148 ? 65.803 17.310 -36.587 1.00 51.97 148 THR A CA 1
ATOM 1226 C C . THR A 1 148 ? 66.330 17.547 -38.008 1.00 51.97 148 THR A C 1
ATOM 1228 O O . THR A 1 148 ? 66.596 16.578 -38.724 1.00 51.97 148 THR A O 1
ATOM 1231 N N . PRO A 1 149 ? 66.514 18.806 -38.454 1.00 52.91 149 PRO A N 1
ATOM 1232 C CA . PRO A 1 149 ? 67.089 19.085 -39.761 1.00 52.91 149 PRO A CA 1
ATOM 1233 C C . PRO A 1 149 ? 68.620 19.053 -39.674 1.00 52.91 149 PRO A C 1
ATOM 1235 O O . PRO A 1 149 ? 69.227 19.710 -38.829 1.00 52.91 149 PRO A O 1
ATOM 1238 N N . VAL A 1 150 ? 69.250 18.281 -40.557 1.00 44.88 150 VAL A N 1
ATOM 1239 C CA . VAL A 1 150 ? 70.707 18.248 -40.722 1.00 44.88 150 VAL A CA 1
ATOM 1240 C C . VAL A 1 150 ? 71.107 19.413 -41.624 1.00 44.88 150 VAL A C 1
ATOM 1242 O O . VAL A 1 150 ? 70.756 19.441 -42.801 1.00 44.88 150 VAL A O 1
ATOM 1245 N N . HIS A 1 151 ? 71.839 20.380 -41.071 1.00 42.50 151 HIS A N 1
ATOM 1246 C CA . HIS A 1 151 ? 72.504 21.422 -41.849 1.00 42.50 151 HIS A CA 1
ATOM 1247 C C . HIS A 1 151 ? 73.844 20.873 -42.363 1.00 42.50 151 HIS A C 1
ATOM 1249 O O . HIS A 1 151 ? 74.690 20.443 -41.580 1.00 42.50 151 HIS A O 1
ATOM 1255 N N . THR A 1 152 ? 74.045 20.898 -43.678 1.00 46.34 152 THR A N 1
ATOM 1256 C CA . THR A 1 152 ? 75.335 20.650 -44.337 1.00 46.34 152 THR A CA 1
ATOM 1257 C C . THR A 1 152 ? 75.712 21.900 -45.119 1.00 46.34 152 THR A C 1
ATOM 1259 O O . THR A 1 152 ? 74.850 22.425 -45.821 1.00 46.34 152 THR A O 1
ATOM 1262 N N . SER A 1 153 ? 76.959 22.368 -44.993 1.00 42.22 153 SER A N 1
ATOM 1263 C CA . SER A 1 153 ? 77.843 22.908 -46.056 1.00 42.22 153 SER A CA 1
ATOM 1264 C C . SER A 1 153 ? 79.020 23.649 -45.402 1.00 42.22 153 SER A C 1
ATOM 1266 O O . SER A 1 153 ? 78.777 24.559 -44.616 1.00 42.22 153 SER A O 1
ATOM 1268 N N . VAL A 1 154 ? 80.231 23.085 -45.527 1.00 39.62 154 VAL A N 1
ATOM 1269 C CA . VAL A 1 154 ? 81.415 23.577 -46.285 1.00 39.62 154 VAL A CA 1
ATOM 1270 C C . VAL A 1 154 ? 82.206 24.654 -45.551 1.00 39.62 154 VAL A C 1
ATOM 1272 O O . VAL A 1 154 ? 81.712 25.793 -45.442 1.00 39.62 154 VAL A O 1
#